Protein AF-A0A9X1SGH9-F1 (afdb_monomer)

Organism: NCBI:txid2894196

pLDDT: mean 90.79, std 7.99, range [52.75, 98.12]

Sequence (123 aa):
MLLTHPGAALIDCDDCQNYLYDLETGRRVTFRQGPDRLETPQPRLPGMPLQCGSCPKRSPAAAKALELSAKNWKTYRLWREVRATYGRCLSPAMARDSIVRRNLAAIDAVVQRHESSERGRYE

Mean predicted aligned error: 5.85 Å

Foldseek 3Di:
DVLVFVLLLLAQQVVLQFFDADSNNVDFDWFFDDPVRDTDGHTDDPPDDRCLVVRPCNHNVSSVVVDQDPVSVVLVVVLVVCVVVVNPVDDPVLVPDPVSVVSSVVVVVVVVVSVVVVVVVVD

Structure (mmCIF, N/CA/C/O backbone):
data_AF-A0A9X1SGH9-F1
#
_entry.id   AF-A0A9X1SGH9-F1
#
loop_
_atom_site.group_PDB
_atom_site.id
_atom_site.type_symbol
_atom_site.label_atom_id
_atom_site.label_alt_id
_atom_site.label_comp_id
_atom_site.label_asym_id
_atom_site.label_entity_id
_atom_site.label_seq_id
_atom_site.pdbx_PDB_ins_code
_atom_site.Cartn_x
_atom_site.Cartn_y
_atom_site.Cartn_z
_atom_site.occupancy
_atom_site.B_iso_or_equiv
_atom_site.auth_seq_id
_atom_site.auth_comp_id
_atom_site.auth_asym_id
_atom_site.auth_atom_id
_atom_site.pdbx_PDB_model_num
ATOM 1 N N . MET A 1 1 ? -2.934 -12.291 4.401 1.00 61.69 1 MET A N 1
ATOM 2 C CA . MET A 1 1 ? -2.068 -11.230 3.824 1.00 61.69 1 MET A CA 1
ATOM 3 C C . MET A 1 1 ? -2.963 -10.023 3.577 1.00 61.69 1 MET A C 1
ATOM 5 O O . MET A 1 1 ? -4.094 -10.253 3.185 1.00 61.69 1 MET A O 1
ATOM 9 N N . LEU A 1 2 ? -2.544 -8.773 3.818 1.00 76.75 2 LEU A N 1
ATOM 10 C CA . LEU A 1 2 ? -3.456 -7.609 3.718 1.00 76.75 2 LEU A CA 1
ATOM 11 C C . LEU A 1 2 ? -4.128 -7.479 2.332 1.00 76.75 2 LEU A C 1
ATOM 13 O O . LEU A 1 2 ? -5.264 -7.035 2.236 1.00 76.75 2 LEU A O 1
ATOM 17 N N . LEU A 1 3 ? -3.455 -7.969 1.284 1.00 72.69 3 LEU A N 1
ATOM 18 C CA . LEU A 1 3 ? -3.957 -8.048 -0.093 1.00 72.69 3 LEU A CA 1
ATOM 19 C C . LEU A 1 3 ? -5.295 -8.792 -0.246 1.00 72.69 3 LEU A C 1
ATOM 21 O O . LEU A 1 3 ? -6.030 -8.509 -1.179 1.00 72.69 3 LEU A O 1
ATOM 25 N N . THR A 1 4 ? -5.627 -9.725 0.650 1.00 80.19 4 THR A N 1
ATOM 26 C CA . THR A 1 4 ? -6.887 -10.492 0.599 1.00 80.19 4 THR A CA 1
ATOM 27 C C . THR A 1 4 ? -7.975 -9.924 1.512 1.00 80.19 4 THR A C 1
ATOM 29 O O . THR A 1 4 ? -9.008 -10.560 1.692 1.00 80.19 4 THR A O 1
ATOM 32 N N . HIS A 1 5 ? -7.735 -8.760 2.120 1.00 85.12 5 HIS A N 1
ATOM 33 C CA . HIS A 1 5 ? -8.656 -8.088 3.038 1.00 85.12 5 HIS A CA 1
ATOM 34 C C . HIS A 1 5 ? -8.706 -6.584 2.711 1.00 85.12 5 HIS A C 1
ATOM 36 O O . HIS A 1 5 ? -8.171 -5.769 3.472 1.00 85.12 5 HIS A O 1
ATOM 42 N N . PRO A 1 6 ? -9.297 -6.206 1.561 1.00 85.06 6 PRO A N 1
ATOM 43 C CA . PRO A 1 6 ? -9.271 -4.832 1.065 1.00 85.06 6 PRO A CA 1
ATOM 44 C C . PRO A 1 6 ? -9.930 -3.843 2.032 1.00 85.06 6 PRO A C 1
ATOM 46 O O . PRO A 1 6 ? -9.372 -2.771 2.249 1.00 85.06 6 PRO A O 1
ATOM 49 N N . GLY A 1 7 ? -11.034 -4.216 2.691 1.00 89.19 7 GLY A N 1
ATOM 50 C CA . GLY A 1 7 ? -11.662 -3.379 3.715 1.00 89.19 7 GLY A CA 1
ATOM 51 C C . GLY A 1 7 ? -10.698 -3.029 4.844 1.00 89.19 7 GLY A C 1
ATOM 52 O O . GLY A 1 7 ? -10.409 -1.860 5.084 1.00 89.19 7 GLY A O 1
ATOM 53 N N . ALA A 1 8 ? -10.089 -4.039 5.468 1.00 90.38 8 ALA A N 1
ATOM 54 C CA . ALA A 1 8 ? -9.086 -3.833 6.510 1.00 90.38 8 ALA A CA 1
ATOM 55 C C . ALA A 1 8 ? -7.880 -2.994 6.049 1.00 90.38 8 ALA A C 1
ATOM 57 O O . ALA A 1 8 ? -7.297 -2.271 6.860 1.00 90.38 8 ALA A O 1
ATOM 58 N N . ALA A 1 9 ? -7.492 -3.069 4.771 1.00 88.62 9 ALA A N 1
ATOM 59 C CA . ALA A 1 9 ? -6.398 -2.269 4.226 1.00 88.62 9 ALA A CA 1
ATOM 60 C C . ALA A 1 9 ? -6.697 -0.761 4.262 1.00 88.62 9 ALA A C 1
ATOM 62 O O . ALA A 1 9 ? -5.795 0.009 4.595 1.00 88.62 9 ALA A O 1
ATOM 63 N N . LEU A 1 10 ? -7.950 -0.365 4.013 1.00 89.81 10 LEU A N 1
ATOM 64 C CA . LEU A 1 10 ? -8.409 1.031 3.967 1.00 89.81 10 LEU A CA 1
ATOM 65 C C . LEU A 1 10 ? -8.529 1.700 5.345 1.00 89.81 10 LEU A C 1
ATOM 67 O O . LEU A 1 10 ? -8.573 2.923 5.426 1.00 89.81 10 LEU A O 1
ATOM 71 N N . ILE A 1 11 ? -8.588 0.914 6.421 1.00 91.69 11 ILE A N 1
ATOM 72 C CA . ILE A 1 11 ? -8.835 1.427 7.774 1.00 91.69 11 ILE A CA 1
ATOM 73 C C . ILE A 1 11 ? -7.560 2.024 8.373 1.00 91.69 11 ILE A C 1
ATOM 75 O O . ILE A 1 11 ? -6.565 1.314 8.531 1.00 91.69 11 ILE A O 1
ATOM 79 N N . ASP A 1 12 ? -7.609 3.281 8.799 1.00 91.44 12 ASP A N 1
ATOM 80 C CA . ASP A 1 12 ? -6.562 3.884 9.624 1.00 91.44 12 ASP A CA 1
ATOM 81 C C . ASP A 1 12 ? -6.630 3.349 11.069 1.00 91.44 12 ASP A C 1
ATOM 83 O O . ASP A 1 12 ? -7.705 3.266 11.667 1.00 91.44 12 ASP A O 1
ATOM 87 N N . CYS A 1 13 ? -5.493 2.930 11.634 1.00 91.56 13 CYS A N 1
ATOM 88 C CA . CYS A 1 13 ? -5.469 2.311 12.961 1.00 91.56 13 CYS A CA 1
ATOM 89 C C . CYS A 1 13 ? -5.692 3.298 14.112 1.00 91.56 13 CYS A C 1
ATOM 91 O O . CYS A 1 13 ? -6.189 2.868 15.155 1.00 91.56 13 CYS A O 1
ATOM 93 N N . ASP A 1 14 ? -5.336 4.569 13.948 1.00 91.69 14 ASP A N 1
ATOM 94 C CA . ASP A 1 14 ? -5.568 5.604 14.955 1.00 91.69 14 ASP A CA 1
ATOM 95 C C . ASP A 1 14 ? -7.043 6.024 14.922 1.00 91.69 14 ASP A C 1
ATOM 97 O O . ASP A 1 14 ? -7.687 6.154 15.963 1.00 91.69 14 ASP A O 1
ATOM 101 N N . ASP A 1 15 ? -7.645 6.092 13.735 1.00 93.19 15 ASP A N 1
ATOM 102 C CA . ASP A 1 15 ? -9.084 6.324 13.605 1.00 93.19 15 ASP A CA 1
ATOM 103 C C . ASP A 1 15 ? -9.928 5.136 14.102 1.00 93.19 15 ASP A C 1
ATOM 105 O O . ASP A 1 15 ? -10.940 5.310 14.785 1.00 93.19 15 ASP A O 1
ATOM 109 N N . CYS A 1 16 ? -9.478 3.907 13.837 1.00 92.19 16 CYS A N 1
ATOM 110 C CA . CYS A 1 16 ? -10.118 2.676 14.308 1.00 92.19 16 CYS A CA 1
ATOM 111 C C . CYS A 1 16 ? -10.167 2.566 15.841 1.00 92.19 16 CYS A C 1
ATOM 113 O O . CYS A 1 16 ? -10.992 1.814 16.363 1.00 92.19 16 CYS A O 1
ATOM 115 N N . GLN A 1 17 ? -9.296 3.269 16.573 1.00 91.50 17 GLN A N 1
ATOM 116 C CA . GLN A 1 17 ? -9.358 3.328 18.040 1.00 91.50 17 GLN A CA 1
ATOM 117 C C . GLN A 1 17 ? -10.541 4.162 18.537 1.00 91.50 17 GLN A C 1
ATOM 119 O O . GLN A 1 17 ? -11.029 3.929 19.639 1.00 91.50 17 GLN A O 1
ATOM 124 N N . ASN A 1 18 ? -11.031 5.082 17.708 1.00 94.62 18 ASN A N 1
ATOM 125 C CA . ASN A 1 18 ? -12.097 6.009 18.062 1.00 94.62 18 ASN A CA 1
ATOM 126 C C . ASN A 1 18 ? -13.461 5.563 17.519 1.00 94.62 18 ASN A C 1
ATOM 128 O O . ASN A 1 18 ? -14.476 5.795 18.172 1.00 94.62 18 ASN A O 1
ATOM 132 N N . TYR A 1 19 ? -13.496 4.881 16.369 1.00 95.56 19 TYR A N 1
ATOM 133 C CA . TYR A 1 19 ? -14.737 4.510 15.677 1.00 95.56 19 TYR A CA 1
ATOM 134 C C . TYR A 1 19 ? -14.839 3.016 15.359 1.00 95.56 19 TYR A C 1
ATOM 136 O O . TYR A 1 19 ? -13.842 2.294 15.240 1.00 95.56 19 TYR A O 1
ATOM 144 N N . LEU A 1 20 ? -16.077 2.545 15.209 1.00 94.38 20 LEU A N 1
ATOM 145 C CA . LEU A 1 20 ? -16.368 1.205 14.710 1.00 94.38 20 LEU A CA 1
ATOM 146 C C . LEU A 1 20 ? -16.261 1.149 13.186 1.00 94.38 20 LEU A C 1
ATOM 148 O O . LEU A 1 20 ? -16.678 2.066 12.481 1.00 94.38 20 LEU A O 1
ATOM 152 N N . TYR A 1 21 ? -15.720 0.040 12.691 1.00 94.88 21 TYR A N 1
ATOM 153 C CA . TYR A 1 21 ? -15.542 -0.212 11.267 1.00 94.88 21 TYR A CA 1
ATOM 154 C C . TYR A 1 21 ? -15.982 -1.622 10.916 1.00 94.88 21 TYR A C 1
ATOM 156 O O . TYR A 1 21 ? -15.726 -2.562 11.666 1.00 94.88 21 TYR A O 1
ATOM 164 N N . ASP A 1 22 ? -16.549 -1.753 9.729 1.00 93.12 22 ASP A N 1
ATOM 165 C CA . ASP A 1 22 ? -16.718 -3.026 9.054 1.00 93.12 22 ASP A CA 1
ATOM 166 C C . ASP A 1 22 ? -15.385 -3.422 8.390 1.00 93.12 22 ASP A C 1
ATOM 168 O O . ASP A 1 22 ? -14.834 -2.685 7.570 1.00 93.12 22 ASP A O 1
ATOM 172 N N . LEU A 1 23 ? -14.834 -4.576 8.777 1.00 91.06 23 LEU A N 1
ATOM 173 C CA . LEU A 1 23 ? -13.549 -5.073 8.272 1.00 91.06 23 LEU A CA 1
ATOM 174 C C . LEU A 1 23 ? -13.617 -5.602 6.834 1.00 91.06 23 LEU A C 1
ATOM 176 O O . LEU A 1 23 ? -12.575 -5.684 6.176 1.00 91.06 23 LEU A O 1
ATOM 180 N N . GLU A 1 24 ? -14.803 -5.967 6.356 1.00 89.81 24 GLU A N 1
ATOM 181 C CA . GLU A 1 24 ? -15.015 -6.439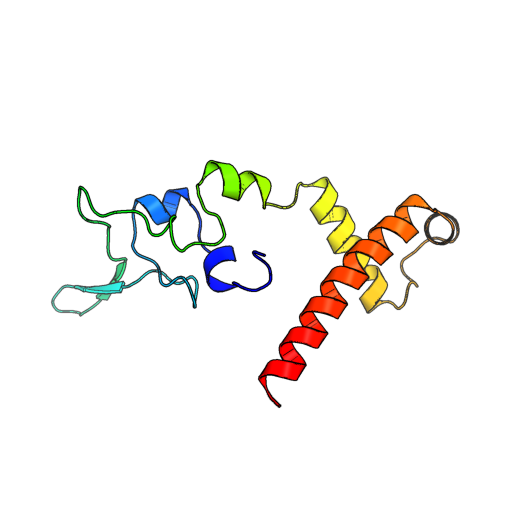 4.992 1.00 89.81 24 GLU A CA 1
ATOM 182 C C . GLU A 1 24 ? -14.998 -5.261 4.019 1.00 89.81 24 GLU A C 1
ATOM 184 O O . GLU A 1 24 ? -14.237 -5.261 3.047 1.00 89.81 24 GLU A O 1
ATOM 189 N N . THR A 1 25 ? -15.765 -4.213 4.329 1.00 91.12 25 THR A N 1
ATOM 190 C CA . THR A 1 25 ? -15.910 -3.037 3.456 1.00 91.12 25 THR A CA 1
ATOM 191 C C . THR A 1 25 ? -14.903 -1.924 3.742 1.00 91.12 25 THR A C 1
ATOM 193 O O . THR A 1 25 ? -14.658 -1.077 2.881 1.00 91.12 25 THR A O 1
ATOM 196 N N . GLY A 1 26 ? -14.309 -1.898 4.937 1.00 91.69 26 GLY A N 1
ATOM 197 C CA . GLY A 1 26 ? -13.409 -0.833 5.385 1.00 91.69 26 GLY A CA 1
ATOM 198 C C . GLY A 1 26 ? -14.122 0.473 5.730 1.00 91.69 26 GLY A C 1
ATOM 199 O O . GLY A 1 26 ? -13.468 1.499 5.910 1.00 91.69 26 GLY A O 1
ATOM 200 N N . ARG A 1 27 ? -15.458 0.467 5.800 1.00 94.75 27 ARG A N 1
ATOM 201 C CA . ARG A 1 27 ? -16.267 1.658 6.073 1.00 94.75 27 ARG A CA 1
ATOM 202 C C . ARG A 1 27 ? -16.548 1.799 7.563 1.00 94.75 27 ARG A C 1
ATOM 204 O O . ARG A 1 27 ? -16.683 0.805 8.278 1.00 94.75 27 ARG A O 1
ATOM 211 N N . ARG A 1 28 ? -16.664 3.048 8.025 1.00 95.44 28 ARG A N 1
ATOM 212 C CA . ARG A 1 28 ? -17.153 3.338 9.376 1.00 95.44 28 ARG A CA 1
ATOM 213 C C . ARG A 1 28 ? -18.586 2.836 9.503 1.00 95.44 28 ARG A C 1
ATOM 215 O O . ARG A 1 28 ? -19.405 3.084 8.619 1.00 95.44 28 ARG A O 1
ATOM 222 N N . VAL A 1 29 ? -18.885 2.178 10.614 1.00 94.81 29 VAL A N 1
ATOM 223 C CA . VAL A 1 29 ? -20.269 1.898 10.996 1.00 94.81 29 VAL A CA 1
ATOM 224 C C . VAL A 1 29 ? -20.903 3.229 11.377 1.00 94.81 29 VAL A C 1
ATOM 226 O O . VAL A 1 29 ? -20.331 3.990 12.161 1.00 94.81 29 VAL A O 1
ATOM 229 N N . THR A 1 30 ? -22.057 3.536 10.797 1.00 96.25 30 THR A N 1
ATOM 230 C CA . THR A 1 30 ? -22.805 4.762 11.074 1.00 96.25 30 THR A CA 1
ATOM 231 C C . THR A 1 30 ? -24.136 4.434 11.735 1.00 96.25 30 THR A C 1
ATOM 233 O O . THR A 1 30 ? -24.688 3.345 11.581 1.00 96.25 30 THR A O 1
ATOM 236 N N . PHE A 1 31 ? -24.661 5.394 12.487 1.00 94.81 31 PHE A N 1
ATOM 237 C CA . PHE A 1 31 ? -26.013 5.355 13.027 1.00 94.81 31 PHE A CA 1
ATOM 238 C C . PHE A 1 31 ? -26.721 6.671 12.709 1.00 94.81 31 PHE A C 1
ATOM 240 O O . PHE A 1 31 ? -26.081 7.697 12.477 1.00 94.81 31 PHE A O 1
ATOM 247 N N . ARG A 1 32 ? -28.054 6.641 12.665 1.00 95.38 32 ARG A N 1
ATOM 248 C CA . ARG A 1 32 ? -28.865 7.828 12.377 1.00 95.38 32 ARG A CA 1
ATOM 249 C C . ARG A 1 32 ? -29.185 8.564 13.668 1.00 95.38 32 ARG A C 1
ATOM 251 O O . ARG A 1 32 ? -29.760 7.968 14.578 1.00 95.38 32 ARG A O 1
ATOM 258 N N . GLN A 1 33 ? -28.841 9.846 13.735 1.00 93.06 33 GLN A N 1
ATOM 259 C CA . GLN A 1 33 ? -29.059 10.683 14.915 1.00 93.06 33 GLN A CA 1
ATOM 260 C C . GLN A 1 33 ? -29.902 11.921 14.583 1.00 93.06 33 GLN A C 1
ATOM 262 O O . GLN A 1 33 ? -29.801 12.493 13.498 1.00 93.06 33 GLN A O 1
ATOM 267 N N . GLY A 1 34 ? -30.716 12.349 15.553 1.00 91.75 34 GLY A N 1
ATOM 268 C CA . GLY A 1 34 ? -31.509 13.576 15.472 1.00 91.75 34 GLY A CA 1
ATOM 269 C C . GLY A 1 34 ? -32.798 13.452 14.644 1.00 91.75 34 GLY A C 1
ATOM 270 O O . GLY A 1 34 ? -33.083 12.387 14.088 1.00 91.75 34 GLY A O 1
ATOM 271 N N . PRO A 1 35 ? -33.591 14.539 14.574 1.00 91.88 35 PRO A N 1
ATOM 272 C CA . PRO A 1 35 ? -34.856 14.568 13.834 1.00 91.88 35 PRO A CA 1
ATOM 273 C C . PRO A 1 35 ? -34.655 14.351 12.327 1.00 91.88 35 PRO A C 1
ATOM 275 O O . PRO A 1 35 ? -35.446 13.646 11.704 1.00 91.88 35 PRO A O 1
ATOM 278 N N . ASP A 1 36 ? -33.546 14.851 11.775 1.00 94.88 36 ASP A N 1
ATOM 279 C CA . ASP A 1 36 ? -33.208 14.747 10.348 1.00 94.88 36 ASP A CA 1
ATOM 280 C C . ASP A 1 36 ? -32.525 13.423 9.969 1.00 94.88 36 ASP A C 1
ATOM 282 O O . ASP A 1 36 ? -32.203 13.196 8.804 1.00 94.88 36 ASP A O 1
ATOM 286 N N . ARG A 1 37 ? -32.308 12.523 10.942 1.00 91.31 37 ARG A N 1
ATOM 287 C CA . ARG A 1 37 ? -31.709 11.192 10.740 1.00 91.31 37 ARG A CA 1
ATOM 288 C C . ARG A 1 37 ? -30.361 11.220 10.005 1.00 91.31 37 ARG A C 1
ATOM 290 O O . ARG A 1 37 ? -30.098 10.359 9.162 1.00 91.31 37 ARG A O 1
ATOM 297 N N . LEU A 1 38 ? -29.499 12.173 10.352 1.00 94.62 38 LEU A N 1
ATOM 298 C CA . LEU A 1 38 ? -28.161 12.289 9.771 1.00 94.62 38 LEU A CA 1
ATOM 299 C C . LEU A 1 38 ? -27.307 11.070 10.138 1.00 94.62 38 LEU A C 1
ATOM 301 O O . LEU A 1 38 ? -27.348 10.602 11.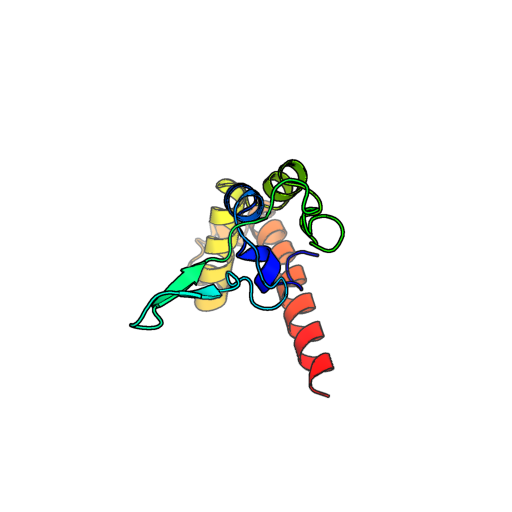278 1.00 94.62 38 LEU A O 1
ATOM 305 N N . GLU A 1 39 ? -26.551 10.550 9.170 1.00 95.25 39 GLU A N 1
ATOM 306 C CA . GLU A 1 39 ? -25.630 9.434 9.391 1.00 95.25 39 GLU A CA 1
ATOM 307 C C . GLU A 1 39 ? -24.351 9.927 10.067 1.00 95.25 39 GLU A C 1
ATOM 309 O O . GLU A 1 39 ? -23.533 10.625 9.469 1.00 95.25 39 GLU A O 1
ATOM 314 N N . THR A 1 40 ? -24.174 9.524 11.321 1.00 94.44 40 THR A N 1
ATOM 315 C CA . THR A 1 40 ? -23.015 9.874 12.142 1.00 94.44 40 THR A CA 1
ATOM 316 C C . THR A 1 40 ? -22.162 8.628 12.378 1.00 94.44 40 THR A C 1
ATOM 318 O O . THR A 1 40 ? -22.715 7.557 12.649 1.00 94.44 40 THR A O 1
ATOM 321 N N . PRO A 1 41 ? -20.821 8.715 12.300 1.00 95.75 41 PRO A N 1
ATOM 322 C CA . PRO A 1 41 ? -19.938 7.617 12.678 1.00 95.75 41 PRO A CA 1
ATOM 323 C C . PRO A 1 41 ? -20.179 7.137 14.108 1.00 95.75 41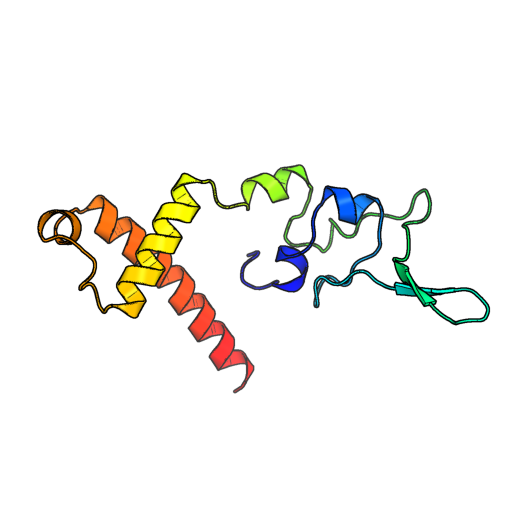 PRO A C 1
ATOM 325 O O . PRO A 1 41 ? -20.248 7.948 15.028 1.00 95.75 41 PRO A O 1
ATOM 328 N N . GLN A 1 42 ? -20.254 5.823 14.308 1.00 95.56 42 GLN A N 1
ATOM 329 C CA . GLN A 1 42 ? -20.426 5.228 15.627 1.00 95.56 42 GLN A CA 1
ATOM 330 C C . GLN A 1 42 ? -19.100 5.243 16.402 1.00 95.56 42 GLN A C 1
ATOM 332 O O . GLN A 1 42 ? -18.171 4.515 16.024 1.00 95.56 42 GLN A O 1
ATOM 337 N N . PRO A 1 43 ? -18.982 6.043 17.481 1.00 95.50 43 PRO A N 1
ATOM 338 C CA . PRO A 1 43 ? -17.794 6.020 18.317 1.00 95.50 43 PRO A CA 1
ATOM 339 C C . PRO A 1 43 ? -17.726 4.705 19.095 1.00 95.50 43 PRO A C 1
ATOM 341 O O . PRO A 1 43 ? -18.745 4.076 19.403 1.00 95.50 43 PRO A O 1
ATOM 344 N N . ARG A 1 44 ? -16.513 4.291 19.449 1.00 93.25 44 ARG A N 1
ATOM 345 C CA . ARG A 1 44 ? -16.312 3.176 20.372 1.00 93.25 44 ARG A CA 1
ATOM 346 C C . ARG A 1 44 ? -16.701 3.592 21.785 1.00 93.25 44 ARG A C 1
ATOM 348 O O . ARG A 1 44 ? -16.374 4.684 22.240 1.00 93.25 44 ARG A O 1
ATOM 355 N N . LEU A 1 45 ? -17.376 2.689 22.491 1.00 92.25 45 LEU A N 1
ATOM 356 C CA . LEU A 1 45 ? -17.665 2.872 23.910 1.00 92.25 45 LEU A CA 1
ATOM 357 C C . LEU A 1 45 ? -16.393 2.644 24.747 1.00 92.25 45 LEU A C 1
ATOM 359 O O . LEU A 1 45 ? -15.560 1.813 24.365 1.00 92.25 45 LEU A O 1
ATOM 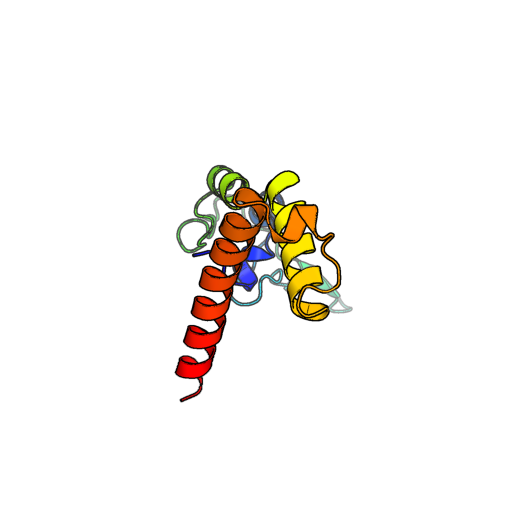363 N N . PRO A 1 46 ? -16.247 3.317 25.903 1.00 91.38 46 PRO A N 1
ATOM 364 C CA . PRO A 1 46 ? -15.153 3.047 26.829 1.00 91.38 46 PRO A CA 1
ATOM 365 C C . PRO A 1 46 ? -15.079 1.556 27.192 1.00 91.38 46 PRO A C 1
ATOM 367 O O . PRO A 1 46 ? -16.084 0.949 27.554 1.00 91.38 46 PRO A O 1
ATOM 370 N N . GLY A 1 47 ? -13.892 0.955 27.071 1.00 88.31 47 GLY A N 1
ATOM 371 C CA . GLY A 1 47 ? -13.662 -0.466 27.366 1.00 88.31 47 GLY A CA 1
ATOM 372 C C . GLY A 1 47 ? -14.056 -1.448 26.253 1.00 88.31 47 GLY A C 1
ATOM 373 O O . GLY A 1 47 ? -13.818 -2.646 26.396 1.00 88.31 47 GLY A O 1
ATOM 374 N N . MET A 1 48 ? -14.612 -0.979 25.130 1.00 90.31 48 MET A N 1
ATOM 375 C CA . MET A 1 48 ? -14.918 -1.847 23.991 1.00 90.31 48 MET A CA 1
ATOM 376 C C . MET A 1 48 ? -13.622 -2.383 23.351 1.00 90.31 48 MET A C 1
ATOM 378 O O . MET A 1 48 ? -12.748 -1.587 22.992 1.00 90.31 48 MET A O 1
ATOM 382 N N . PRO A 1 49 ? -13.482 -3.707 23.146 1.00 87.88 49 PRO A N 1
ATOM 383 C CA . PRO A 1 49 ? -12.268 -4.273 22.575 1.00 87.88 49 PRO A CA 1
ATOM 384 C C . PRO A 1 49 ? -12.067 -3.829 21.122 1.00 87.88 49 PRO A C 1
ATOM 386 O O . PRO A 1 49 ? -13.012 -3.722 20.332 1.00 87.88 49 PRO A O 1
ATOM 389 N N . LEU A 1 50 ? -10.807 -3.608 20.745 1.00 87.94 50 LEU A N 1
ATOM 390 C CA . LEU A 1 50 ? -10.442 -3.375 19.353 1.00 87.94 50 LEU A CA 1
ATOM 391 C C . LEU A 1 50 ? -10.609 -4.664 18.547 1.00 87.94 50 LEU A C 1
ATOM 393 O O . LEU A 1 50 ? -10.212 -5.747 18.970 1.00 87.94 50 LEU A O 1
ATOM 397 N N . GLN A 1 51 ? -11.069 -4.523 17.310 1.00 87.69 51 GLN A N 1
ATOM 398 C CA . GLN A 1 51 ? -11.144 -5.617 16.332 1.00 87.69 51 GLN A CA 1
ATOM 399 C C . GLN A 1 51 ? -9.773 -6.075 15.801 1.00 87.69 51 GLN A C 1
ATOM 401 O O . GLN A 1 51 ? -9.685 -6.820 14.830 1.00 87.69 51 GLN A O 1
ATOM 406 N N . CYS A 1 52 ? -8.686 -5.643 16.440 1.00 84.12 52 CYS A N 1
ATOM 407 C CA . CYS A 1 52 ? -7.312 -6.034 16.149 1.00 84.12 52 CYS A CA 1
ATOM 408 C C . CYS A 1 52 ? -7.101 -7.558 16.163 1.00 84.12 52 CYS A C 1
ATOM 410 O O . CYS A 1 52 ? -6.332 -8.052 15.345 1.00 84.12 52 CYS A O 1
ATOM 412 N N . GLY A 1 53 ? -7.815 -8.301 17.020 1.00 83.81 53 GLY A N 1
ATOM 413 C CA . GLY A 1 53 ? -7.739 -9.769 17.065 1.00 83.81 53 GLY A CA 1
ATOM 414 C C . GLY A 1 53 ? -8.224 -10.462 15.785 1.00 83.81 53 GLY A C 1
ATOM 415 O O . GLY A 1 53 ? -7.751 -11.546 15.458 1.00 83.81 53 GLY A O 1
ATOM 416 N N . SER A 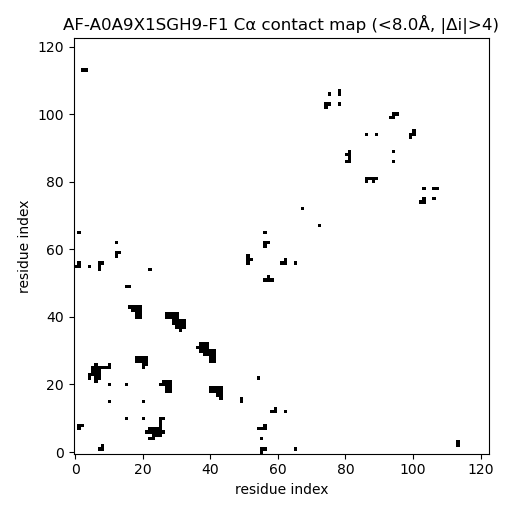1 54 ? -9.120 -9.819 15.035 1.00 86.56 54 SER A N 1
ATOM 417 C CA . SER A 1 54 ? -9.671 -10.332 13.771 1.00 86.56 54 SER A CA 1
ATOM 418 C C . SER A 1 54 ? -9.110 -9.593 12.553 1.00 86.56 54 SER A C 1
ATOM 420 O O . SER A 1 54 ? -9.158 -10.090 11.431 1.00 86.56 54 SER A O 1
ATOM 422 N N . CYS A 1 55 ? -8.553 -8.400 12.763 1.00 90.81 55 CYS A N 1
ATOM 423 C CA . CYS A 1 55 ? -7.976 -7.587 11.711 1.00 90.81 55 CYS A CA 1
ATOM 424 C C . CYS A 1 55 ? -6.624 -8.165 11.255 1.00 90.81 55 CYS A C 1
ATOM 426 O O . CYS A 1 55 ? -5.730 -8.381 12.077 1.00 90.81 55 CYS A O 1
ATOM 428 N N . PRO A 1 56 ? -6.388 -8.317 9.940 1.00 89.56 56 PRO A N 1
ATOM 429 C CA . PRO A 1 56 ? -5.105 -8.780 9.404 1.00 89.56 56 PRO A CA 1
ATOM 430 C C . PRO A 1 56 ? -3.927 -7.855 9.742 1.00 89.56 56 PRO A C 1
ATOM 432 O O . PRO A 1 56 ? -2.782 -8.303 9.682 1.00 89.56 56 PRO A O 1
ATOM 435 N N . LYS A 1 57 ? -4.187 -6.590 10.115 1.00 90.19 57 LYS A N 1
ATOM 436 C CA . LYS A 1 57 ? -3.163 -5.658 10.612 1.00 90.19 57 LYS A CA 1
ATOM 437 C C . LYS A 1 57 ? -2.657 -6.026 12.010 1.00 90.19 57 LYS A C 1
ATOM 439 O O . LYS A 1 57 ? -1.537 -5.657 12.334 1.00 90.19 57 LYS A O 1
ATOM 444 N N . ARG A 1 58 ? -3.434 -6.777 12.806 1.00 90.50 58 ARG A N 1
ATOM 445 C CA . ARG A 1 58 ? -3.160 -7.269 14.177 1.00 90.50 58 ARG A CA 1
ATOM 446 C C . ARG A 1 58 ? -2.931 -6.214 15.258 1.00 90.50 58 ARG A C 1
ATOM 448 O O . ARG A 1 58 ? -3.400 -6.387 16.373 1.00 90.50 58 ARG A O 1
ATOM 455 N N . SER A 1 59 ? -2.215 -5.138 14.969 1.00 89.19 59 SER A N 1
ATOM 456 C CA . SER A 1 59 ? -1.991 -4.016 15.879 1.00 89.19 59 SER A CA 1
ATOM 457 C C . SER A 1 59 ? -1.604 -2.761 15.089 1.00 89.19 59 SER A C 1
ATOM 459 O O . SER A 1 59 ? -1.136 -2.884 13.955 1.00 89.19 59 SER A O 1
ATOM 461 N N . PRO A 1 60 ? -1.733 -1.554 15.669 1.00 87.06 60 PRO A N 1
ATOM 462 C CA . PRO A 1 60 ? -1.249 -0.327 15.030 1.00 87.06 60 PRO A CA 1
ATOM 463 C C . PRO A 1 60 ? 0.251 -0.376 14.691 1.00 87.06 60 PRO A C 1
ATOM 465 O O . PRO A 1 60 ? 0.672 0.076 13.629 1.00 87.06 60 PRO A O 1
ATOM 468 N N . ALA A 1 61 ? 1.070 -0.989 15.554 1.00 86.94 61 ALA A N 1
ATOM 469 C CA . ALA A 1 61 ? 2.503 -1.152 15.302 1.00 86.94 61 ALA A CA 1
ATOM 470 C C . ALA A 1 61 ? 2.783 -2.082 14.107 1.00 86.94 61 ALA A C 1
ATOM 472 O O . ALA A 1 61 ? 3.624 -1.773 13.264 1.00 86.94 61 ALA A O 1
ATOM 473 N N . ALA A 1 62 ? 2.052 -3.195 14.001 1.00 88.38 62 ALA A N 1
ATOM 474 C CA . ALA A 1 62 ? 2.173 -4.112 12.871 1.00 88.38 62 ALA A CA 1
ATOM 475 C C . ALA A 1 62 ? 1.587 -3.521 11.577 1.00 88.38 62 ALA A C 1
ATOM 477 O O . ALA A 1 62 ? 2.122 -3.786 10.504 1.00 88.38 62 ALA A O 1
ATOM 478 N N . ALA A 1 63 ? 0.559 -2.669 11.661 1.00 88.50 63 ALA A N 1
ATOM 479 C CA . ALA A 1 63 ? 0.005 -1.957 10.511 1.00 88.50 63 ALA A CA 1
ATOM 480 C C . ALA A 1 63 ? 1.068 -1.119 9.786 1.00 88.50 63 ALA A C 1
ATOM 482 O O . ALA A 1 63 ? 1.199 -1.237 8.571 1.00 88.50 63 ALA A O 1
ATOM 483 N N . LYS A 1 64 ? 1.894 -0.372 10.532 1.00 86.06 64 LYS A N 1
ATOM 484 C CA . LYS A 1 64 ? 2.997 0.425 9.964 1.00 86.06 64 LYS A CA 1
ATOM 485 C C . LYS A 1 64 ? 4.013 -0.429 9.204 1.00 86.06 64 LYS A C 1
ATOM 487 O O . LYS A 1 64 ? 4.541 -0.000 8.186 1.00 86.06 64 LYS A O 1
ATOM 492 N N . ALA A 1 65 ? 4.270 -1.655 9.662 1.00 86.62 65 ALA A N 1
ATOM 493 C CA . ALA A 1 65 ? 5.163 -2.585 8.968 1.00 86.62 65 ALA A CA 1
ATOM 494 C C . ALA A 1 65 ? 4.558 -3.154 7.668 1.00 86.62 65 ALA A C 1
ATOM 496 O O . ALA A 1 65 ? 5.293 -3.660 6.821 1.00 86.62 65 ALA A O 1
ATOM 497 N N . LEU A 1 66 ? 3.231 -3.088 7.510 1.00 87.00 66 LEU A N 1
ATOM 498 C CA . LEU A 1 66 ? 2.517 -3.517 6.304 1.00 87.00 66 LEU A CA 1
ATOM 499 C C . LEU A 1 66 ? 2.395 -2.400 5.258 1.00 87.00 66 LEU A C 1
ATOM 501 O O . LEU A 1 66 ? 2.042 -2.681 4.112 1.00 87.00 66 LEU A O 1
ATOM 505 N N . GLU A 1 67 ? 2.678 -1.151 5.628 1.00 85.44 67 GLU A N 1
ATOM 506 C CA . GLU A 1 67 ? 2.665 -0.028 4.700 1.00 85.44 67 GLU A CA 1
ATOM 507 C C . GLU A 1 67 ? 3.864 -0.073 3.752 1.00 85.44 67 GLU A C 1
ATOM 509 O O . GLU A 1 67 ? 4.998 -0.405 4.112 1.00 85.44 67 GLU A O 1
ATOM 514 N N . LEU A 1 68 ? 3.621 0.295 2.495 1.00 86.62 68 LEU A N 1
ATOM 515 C CA . LEU A 1 68 ? 4.705 0.448 1.540 1.00 86.62 68 LEU A CA 1
ATOM 516 C C . LEU A 1 68 ? 5.530 1.681 1.912 1.00 86.62 68 LEU A C 1
ATOM 518 O O . LEU A 1 68 ? 5.026 2.802 1.941 1.00 86.62 68 LEU A O 1
ATOM 522 N N . SER A 1 69 ? 6.834 1.485 2.111 1.00 90.44 69 SER A N 1
ATOM 523 C CA . SER A 1 69 ? 7.773 2.603 2.199 1.00 90.44 69 SER A CA 1
ATOM 524 C C . SER A 1 69 ? 7.735 3.453 0.921 1.00 90.44 69 SER A C 1
ATOM 526 O O . SER A 1 69 ? 7.385 2.968 -0.159 1.00 90.44 69 SER A O 1
ATOM 528 N N . ALA A 1 70 ? 8.187 4.707 0.993 1.00 91.19 70 ALA A N 1
ATOM 529 C CA . ALA A 1 70 ? 8.264 5.583 -0.180 1.00 91.19 70 ALA A CA 1
ATOM 530 C C . ALA A 1 70 ? 9.081 4.973 -1.340 1.00 91.19 70 ALA A C 1
ATOM 532 O O . ALA A 1 70 ? 8.761 5.179 -2.512 1.00 91.19 70 ALA A O 1
ATOM 533 N N . LYS A 1 71 ? 10.124 4.188 -1.028 1.00 92.38 71 LYS A N 1
ATOM 534 C CA . LYS A 1 71 ? 10.910 3.455 -2.034 1.00 92.38 71 LYS A CA 1
ATOM 535 C C . LYS A 1 71 ? 10.076 2.351 -2.687 1.00 92.38 71 LYS A C 1
ATOM 537 O O . LYS A 1 71 ? 10.054 2.258 -3.910 1.00 92.38 71 LYS A O 1
ATOM 542 N N . ASN A 1 72 ? 9.341 1.576 -1.891 1.00 92.19 72 ASN A N 1
ATOM 543 C CA . ASN A 1 72 ? 8.482 0.506 -2.400 1.00 92.19 72 ASN A CA 1
ATOM 544 C C . ASN A 1 72 ? 7.337 1.062 -3.258 1.00 92.19 72 ASN A C 1
ATOM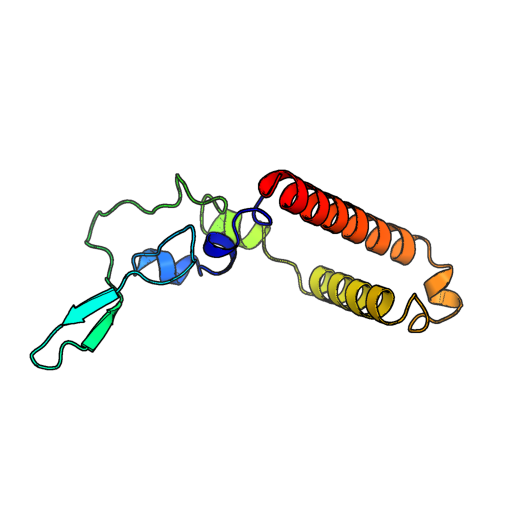 546 O O . ASN A 1 72 ? 7.033 0.496 -4.304 1.00 92.19 72 ASN A O 1
ATOM 550 N N . TRP A 1 73 ? 6.765 2.208 -2.874 1.00 93.50 73 TRP A N 1
ATOM 551 C CA . TRP A 1 73 ? 5.762 2.917 -3.671 1.00 93.50 73 TRP A CA 1
ATOM 552 C C . TRP A 1 73 ? 6.279 3.322 -5.051 1.00 93.50 73 TRP A C 1
ATOM 554 O O . TRP A 1 73 ? 5.589 3.115 -6.048 1.00 93.50 73 TRP A O 1
ATOM 564 N N . LYS A 1 74 ? 7.502 3.861 -5.133 1.00 94.06 74 LYS A N 1
ATOM 565 C CA . LYS A 1 74 ? 8.131 4.204 -6.419 1.00 94.06 74 LYS A CA 1
ATOM 566 C C . LYS A 1 74 ? 8.331 2.967 -7.292 1.00 94.06 74 LYS A C 1
ATOM 568 O O . LYS A 1 74 ? 7.994 3.005 -8.471 1.00 94.06 74 LYS A O 1
ATOM 573 N N . THR A 1 75 ? 8.812 1.867 -6.715 1.00 95.50 75 THR A N 1
ATOM 574 C CA . THR A 1 75 ? 8.981 0.597 -7.437 1.00 95.50 75 THR A CA 1
ATOM 575 C C . THR A 1 75 ? 7.645 0.047 -7.939 1.00 95.50 75 THR A C 1
ATOM 577 O O . THR A 1 75 ? 7.547 -0.360 -9.093 1.00 95.50 75 THR A O 1
ATOM 580 N N . TYR A 1 76 ? 6.596 0.082 -7.112 1.00 95.38 76 TYR A N 1
ATOM 581 C CA . TYR A 1 76 ? 5.254 -0.341 -7.514 1.00 95.38 76 TYR A CA 1
ATOM 582 C C . TYR A 1 76 ? 4.684 0.532 -8.636 1.00 95.38 76 TYR A C 1
ATOM 584 O O . TYR A 1 76 ? 4.137 0.016 -9.609 1.00 95.38 76 TYR A O 1
ATOM 592 N N . ARG A 1 77 ? 4.862 1.854 -8.552 1.00 96.19 77 ARG A N 1
ATOM 593 C CA . ARG A 1 77 ? 4.465 2.775 -9.621 1.00 96.19 77 ARG A CA 1
ATOM 594 C C . ARG A 1 77 ? 5.197 2.471 -10.929 1.00 96.19 77 ARG A C 1
ATOM 596 O O . ARG A 1 77 ? 4.538 2.369 -11.959 1.00 96.19 77 ARG A O 1
ATOM 603 N N . LEU A 1 78 ? 6.514 2.260 -10.876 1.00 97.12 78 LEU A N 1
ATOM 604 C CA . LEU A 1 78 ? 7.294 1.866 -12.049 1.00 97.12 78 LEU A CA 1
ATOM 605 C C . LEU A 1 78 ? 6.769 0.553 -12.645 1.00 97.12 78 LEU A C 1
ATOM 607 O O . LEU A 1 78 ? 6.582 0.473 -13.853 1.00 97.12 78 LEU A O 1
ATOM 611 N N . TRP A 1 79 ? 6.463 -0.451 -11.817 1.00 97.88 79 TRP A N 1
ATOM 612 C CA . TRP A 1 79 ? 5.854 -1.700 -12.290 1.00 97.88 79 TRP A CA 1
ATOM 613 C C . TRP A 1 79 ? 4.525 -1.463 -13.018 1.00 97.88 79 TRP A C 1
ATOM 615 O O . TRP A 1 79 ? 4.320 -2.020 -14.096 1.00 97.88 79 TRP A O 1
ATOM 625 N N . ARG A 1 80 ? 3.648 -0.592 -12.497 1.00 97.56 80 ARG A N 1
ATOM 626 C CA . ARG A 1 80 ? 2.381 -0.249 -13.169 1.00 97.56 80 ARG A CA 1
ATOM 627 C C . ARG A 1 80 ? 2.611 0.395 -14.535 1.00 97.56 80 ARG A C 1
ATOM 629 O O . ARG A 1 80 ? 1.944 0.026 -15.497 1.00 97.56 80 ARG A O 1
ATOM 636 N N . GLU A 1 81 ? 3.548 1.335 -14.621 1.00 97.75 81 GLU A N 1
ATOM 637 C CA . GLU A 1 81 ? 3.905 2.013 -15.874 1.00 97.75 81 GLU A CA 1
ATOM 638 C C . GLU A 1 81 ? 4.505 1.026 -16.890 1.00 97.75 81 GLU A C 1
ATOM 640 O O . GLU A 1 81 ? 4.125 1.027 -18.062 1.00 97.75 81 GLU A O 1
ATOM 645 N N . VAL A 1 82 ? 5.380 0.122 -16.438 1.00 98.12 82 VAL A N 1
ATOM 646 C CA . VAL A 1 82 ? 5.949 -0.956 -17.263 1.00 98.12 82 VAL A CA 1
ATOM 647 C C . VAL A 1 82 ? 4.855 -1.883 -17.787 1.00 98.12 82 VAL A C 1
ATOM 649 O O . VAL A 1 82 ? 4.834 -2.161 -18.985 1.00 98.12 82 VAL A O 1
ATOM 652 N N . ARG A 1 83 ? 3.925 -2.326 -16.930 1.00 97.25 83 ARG A N 1
ATOM 653 C CA . ARG A 1 83 ? 2.812 -3.205 -17.322 1.00 97.25 83 ARG A CA 1
ATOM 654 C C . ARG A 1 83 ? 1.893 -2.526 -18.340 1.00 97.25 83 ARG A C 1
ATOM 656 O O . ARG A 1 83 ? 1.541 -3.147 -19.335 1.00 97.25 83 ARG A O 1
ATOM 663 N N . ALA A 1 84 ? 1.553 -1.254 -18.131 1.00 97.31 84 ALA A N 1
ATOM 664 C CA . ALA A 1 84 ? 0.680 -0.496 -19.031 1.00 97.31 84 ALA A CA 1
ATOM 665 C C . ALA A 1 84 ? 1.317 -0.206 -20.403 1.00 97.31 84 ALA A C 1
ATOM 667 O O . ALA A 1 84 ? 0.618 -0.136 -21.409 1.00 97.31 84 ALA A O 1
ATOM 668 N N . THR A 1 85 ? 2.640 -0.035 -20.452 1.00 97.81 85 THR A N 1
ATOM 669 C CA . THR A 1 85 ? 3.376 0.307 -21.684 1.00 97.81 85 THR A CA 1
ATOM 670 C C . THR A 1 85 ? 4.066 -0.887 -22.338 1.00 97.81 85 THR A C 1
ATOM 672 O O . THR A 1 85 ? 4.813 -0.705 -23.301 1.00 97.81 85 THR A O 1
ATOM 675 N N . TYR A 1 86 ? 3.858 -2.101 -21.817 1.00 96.38 86 TYR A N 1
ATOM 676 C CA . TYR A 1 86 ? 4.571 -3.312 -22.235 1.00 96.38 86 TYR A CA 1
ATOM 677 C C . TYR A 1 86 ? 6.100 -3.116 -22.250 1.00 96.38 86 TYR A C 1
ATOM 679 O O . TYR A 1 86 ? 6.794 -3.524 -23.179 1.00 96.38 86 TYR A O 1
ATOM 687 N N . GLY A 1 87 ? 6.628 -2.427 -21.233 1.00 96.44 87 GLY A N 1
ATOM 688 C CA . GLY A 1 87 ? 8.060 -2.171 -21.054 1.00 96.44 87 GLY A CA 1
ATOM 689 C C . GLY A 1 87 ? 8.647 -1.017 -21.867 1.00 96.44 87 GLY A C 1
ATOM 690 O O . GLY A 1 87 ? 9.821 -0.702 -21.680 1.00 96.44 87 GLY A O 1
ATOM 691 N N . ARG A 1 88 ? 7.864 -0.335 -22.713 1.00 97.31 88 ARG A N 1
ATOM 692 C CA . ARG A 1 88 ? 8.357 0.781 -23.546 1.00 97.31 88 ARG A CA 1
ATOM 693 C C . ARG A 1 88 ? 8.771 2.020 -22.749 1.00 97.31 88 ARG A C 1
ATOM 695 O O . ARG A 1 88 ? 9.509 2.844 -23.275 1.00 97.31 88 ARG A O 1
ATOM 702 N N . CYS A 1 89 ? 8.322 2.163 -21.500 1.00 97.69 89 CYS A N 1
ATOM 703 C CA . CYS A 1 89 ? 8.747 3.264 -20.631 1.00 97.69 89 CYS A CA 1
ATOM 704 C C . CYS A 1 89 ? 10.176 3.109 -20.074 1.00 97.69 89 CYS A C 1
ATOM 706 O O . CYS A 1 89 ? 10.699 4.051 -19.480 1.00 97.69 89 CYS A O 1
ATOM 708 N N . LEU A 1 90 ? 10.814 1.943 -20.234 1.00 97.75 90 LEU A N 1
ATOM 709 C CA . LEU A 1 90 ? 12.159 1.696 -19.720 1.00 97.75 90 LEU A CA 1
ATOM 710 C C . LEU A 1 90 ? 13.228 2.145 -20.714 1.00 97.75 90 LEU A C 1
ATOM 712 O O . LEU A 1 90 ? 13.163 1.850 -21.906 1.00 97.75 90 LEU A O 1
ATOM 716 N N . SER A 1 91 ? 14.285 2.774 -20.201 1.00 97.94 91 SER A N 1
ATOM 717 C CA . SER A 1 91 ? 15.500 2.968 -20.990 1.00 97.94 91 SER A CA 1
ATOM 718 C C . SER A 1 91 ? 16.207 1.624 -21.247 1.00 97.94 91 SER A C 1
ATOM 720 O O . SER A 1 91 ? 16.080 0.695 -20.440 1.00 97.94 91 SER A O 1
ATOM 722 N N . PRO A 1 92 ? 17.035 1.506 -22.303 1.00 97.50 92 PRO A N 1
ATOM 723 C CA . PRO A 1 92 ? 17.817 0.291 -22.554 1.00 97.50 92 PRO A CA 1
ATOM 724 C C . PRO A 1 92 ? 18.745 -0.110 -21.395 1.00 97.50 92 PRO A C 1
ATOM 726 O O . PRO A 1 92 ? 19.054 -1.289 -21.220 1.00 97.50 92 PRO A O 1
ATOM 729 N N . ALA A 1 93 ? 19.206 0.858 -20.596 1.00 97.69 93 ALA A N 1
ATOM 730 C CA . ALA A 1 93 ? 19.990 0.590 -19.393 1.00 97.69 93 ALA A CA 1
ATOM 731 C C . ALA A 1 93 ? 19.122 -0.049 -18.297 1.00 97.69 93 ALA A C 1
ATOM 733 O O . ALA A 1 93 ? 19.463 -1.119 -17.799 1.00 97.69 93 ALA A O 1
ATOM 734 N N . MET A 1 94 ? 17.960 0.542 -17.994 1.00 97.25 94 MET A N 1
ATOM 735 C CA . MET A 1 94 ? 17.027 0.016 -16.988 1.00 97.25 94 MET A CA 1
ATOM 736 C C . MET A 1 94 ? 16.483 -1.363 -17.362 1.00 97.25 94 MET A C 1
ATOM 738 O O . MET A 1 94 ? 16.355 -2.226 -16.500 1.00 97.25 94 MET A O 1
ATOM 742 N N . ALA A 1 95 ? 16.196 -1.595 -18.645 1.00 96.81 95 ALA A N 1
ATOM 743 C CA . ALA A 1 95 ? 15.705 -2.884 -19.127 1.00 96.81 95 ALA A CA 1
ATOM 744 C C . ALA A 1 95 ? 16.712 -4.031 -18.901 1.00 96.81 95 ALA A C 1
ATOM 746 O O . ALA A 1 95 ? 16.311 -5.187 -18.763 1.00 96.81 95 ALA A O 1
ATOM 747 N N . ARG A 1 96 ? 18.016 -3.724 -18.842 1.00 97.38 96 ARG A N 1
ATOM 748 C CA . ARG A 1 96 ? 19.089 -4.699 -18.576 1.00 97.38 96 ARG A CA 1
ATOM 749 C C . ARG A 1 96 ? 19.488 -4.785 -17.102 1.00 97.38 96 ARG A C 1
ATOM 751 O O . ARG A 1 96 ? 20.172 -5.735 -16.729 1.00 97.38 96 ARG A O 1
ATOM 758 N N . ASP A 1 97 ? 19.046 -3.845 -16.272 1.00 98.12 97 ASP A N 1
ATOM 759 C CA . ASP A 1 97 ? 19.356 -3.804 -14.845 1.00 98.12 97 ASP A CA 1
ATOM 760 C C . ASP A 1 97 ? 18.726 -5.000 -14.102 1.00 98.12 97 ASP A C 1
ATOM 762 O O . ASP A 1 97 ? 17.514 -5.241 -14.144 1.00 98.12 97 ASP A O 1
ATOM 766 N N . SER A 1 98 ? 19.563 -5.781 -13.415 1.00 97.88 98 SER A N 1
ATOM 767 C CA . SER A 1 98 ? 19.141 -7.004 -12.726 1.00 97.88 98 SER A CA 1
ATOM 768 C C . SER A 1 98 ? 18.318 -6.735 -11.462 1.00 97.88 98 SER A C 1
ATOM 770 O O . SER A 1 98 ? 17.458 -7.549 -11.118 1.00 97.88 98 SER A O 1
ATOM 772 N N . ILE A 1 99 ? 18.527 -5.597 -10.796 1.00 96.69 99 ILE A N 1
ATOM 773 C CA . ILE A 1 99 ? 17.777 -5.176 -9.608 1.00 96.69 99 ILE A CA 1
ATOM 774 C C . ILE A 1 99 ? 16.369 -4.761 -10.027 1.00 96.69 99 ILE A C 1
ATOM 776 O O . ILE A 1 99 ? 15.394 -5.222 -9.429 1.00 96.69 99 ILE A O 1
ATOM 780 N N . VAL A 1 100 ? 16.247 -3.952 -11.086 1.00 95.75 100 VAL A N 1
ATOM 781 C CA . VAL A 1 100 ? 14.945 -3.548 -11.639 1.00 95.75 100 VAL A CA 1
ATOM 782 C C . VAL A 1 100 ? 14.154 -4.786 -12.049 1.00 95.75 100 VAL A C 1
ATOM 784 O O . VAL A 1 100 ? 13.042 -4.986 -11.566 1.00 95.75 100 VAL A O 1
ATOM 787 N N . ARG A 1 101 ? 14.744 -5.674 -12.857 1.00 97.50 101 ARG A N 1
ATOM 788 C CA . ARG A 1 101 ? 14.081 -6.910 -13.305 1.00 97.50 101 ARG A CA 1
ATOM 789 C C . ARG A 1 101 ? 13.626 -7.789 -12.142 1.00 97.50 101 ARG A C 1
ATOM 791 O O . ARG A 1 101 ? 12.489 -8.253 -12.150 1.00 97.50 101 ARG A O 1
ATOM 798 N N . ARG A 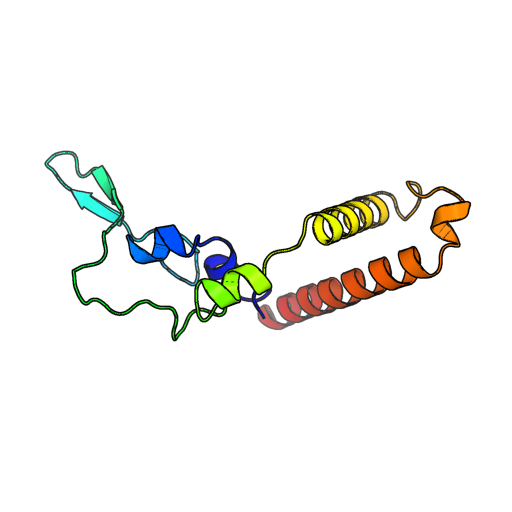1 102 ? 14.481 -7.993 -11.133 1.00 97.81 102 ARG A N 1
ATOM 799 C CA . ARG A 1 102 ? 14.148 -8.792 -9.943 1.00 97.81 102 ARG A CA 1
ATOM 800 C C . ARG A 1 102 ? 12.973 -8.193 -9.172 1.00 97.81 102 ARG A C 1
ATOM 802 O O . ARG A 1 102 ? 12.054 -8.923 -8.815 1.00 97.81 102 ARG A O 1
ATOM 809 N N . ASN A 1 103 ? 12.986 -6.882 -8.941 1.00 97.06 103 ASN A N 1
ATOM 810 C CA . ASN A 1 103 ? 11.924 -6.202 -8.203 1.00 97.06 103 ASN A CA 1
ATOM 811 C C . ASN A 1 103 ? 10.593 -6.231 -8.963 1.00 97.06 103 ASN A C 1
ATOM 813 O O . ASN A 1 103 ? 9.558 -6.530 -8.371 1.00 97.06 103 ASN A O 1
ATOM 817 N N . LEU A 1 104 ? 10.620 -5.962 -10.272 1.00 97.50 104 LEU A N 1
ATOM 818 C CA . LEU A 1 104 ? 9.428 -6.015 -11.117 1.00 97.50 104 LEU A CA 1
ATOM 819 C C . LEU A 1 104 ? 8.837 -7.429 -11.159 1.00 97.50 104 LEU A C 1
ATOM 821 O O . LEU A 1 104 ? 7.632 -7.577 -10.987 1.00 97.50 104 LEU A O 1
ATOM 825 N N . ALA A 1 105 ? 9.674 -8.461 -11.306 1.00 97.12 105 ALA A N 1
ATOM 826 C CA . ALA A 1 105 ? 9.232 -9.855 -11.297 1.00 97.12 105 ALA A CA 1
ATOM 827 C C . ALA A 1 105 ? 8.625 -10.274 -9.947 1.00 97.12 105 ALA A C 1
ATOM 829 O O . ALA A 1 105 ? 7.617 -10.976 -9.916 1.00 97.12 105 ALA A O 1
ATOM 830 N N . ALA A 1 106 ? 9.202 -9.824 -8.828 1.00 96.38 106 ALA A N 1
ATOM 831 C CA . ALA A 1 106 ? 8.666 -10.116 -7.500 1.00 96.38 106 ALA A CA 1
ATOM 832 C C . ALA A 1 106 ? 7.268 -9.510 -7.296 1.00 96.38 106 ALA A C 1
ATOM 834 O O . ALA A 1 106 ? 6.382 -10.178 -6.764 1.00 96.38 106 ALA A O 1
ATOM 835 N N . ILE A 1 107 ? 7.057 -8.267 -7.744 1.00 95.19 107 ILE A N 1
ATOM 836 C CA . ILE A 1 107 ? 5.738 -7.620 -7.700 1.00 95.19 107 ILE A CA 1
ATOM 837 C C . ILE A 1 107 ? 4.756 -8.369 -8.603 1.00 95.19 107 ILE A C 1
ATOM 839 O O . ILE A 1 107 ? 3.645 -8.677 -8.171 1.00 95.19 107 ILE A O 1
ATOM 843 N N . ASP A 1 108 ? 5.176 -8.710 -9.821 1.00 96.19 108 ASP A N 1
ATOM 844 C CA . ASP A 1 108 ? 4.325 -9.401 -10.786 1.00 96.19 108 ASP A CA 1
ATOM 845 C C . ASP A 1 108 ? 3.847 -10.762 -10.261 1.00 96.19 108 ASP A C 1
ATOM 847 O O . ASP A 1 108 ? 2.657 -11.059 -10.310 1.00 96.19 108 ASP A O 1
ATOM 851 N N . ALA A 1 109 ? 4.734 -11.541 -9.635 1.00 95.06 109 ALA A N 1
ATOM 852 C CA . ALA A 1 109 ? 4.381 -12.824 -9.027 1.00 95.06 109 ALA A CA 1
ATOM 853 C C . ALA A 1 109 ? 3.323 -12.693 -7.913 1.00 95.06 109 ALA A C 1
ATOM 855 O O . ALA A 1 109 ? 2.439 -13.544 -7.785 1.00 95.06 109 ALA A O 1
ATOM 856 N N . VAL A 1 110 ? 3.389 -11.630 -7.103 1.00 91.81 110 VAL A N 1
ATOM 857 C CA . VAL A 1 110 ? 2.385 -11.353 -6.061 1.00 91.81 110 VAL A CA 1
ATOM 858 C C . VAL A 1 110 ? 1.038 -10.996 -6.688 1.00 91.81 110 VAL A C 1
ATOM 860 O O . VAL A 1 110 ? 0.005 -11.499 -6.243 1.00 91.81 110 VAL A O 1
ATOM 863 N N . VAL A 1 111 ? 1.045 -10.168 -7.732 1.00 91.62 111 VAL A N 1
ATOM 864 C CA . VAL A 1 111 ? -0.175 -9.744 -8.426 1.00 91.62 111 VAL A CA 1
ATOM 865 C C . VAL A 1 111 ? -0.831 -10.915 -9.152 1.00 91.62 111 VAL A C 1
ATOM 867 O O . VAL A 1 111 ? -2.024 -11.136 -8.969 1.00 91.62 111 VAL A O 1
ATOM 870 N N . GLN A 1 112 ? -0.067 -11.723 -9.889 1.00 91.75 112 GLN A N 1
ATOM 871 C CA . GLN A 1 112 ? -0.589 -12.910 -10.571 1.00 91.75 112 GLN A CA 1
ATOM 872 C C . GLN A 1 112 ? -1.217 -13.908 -9.592 1.00 91.75 112 GLN A C 1
ATOM 874 O O . GLN A 1 112 ? -2.287 -14.456 -9.863 1.00 91.75 112 GLN A O 1
ATOM 879 N N . ARG A 1 113 ? -0.588 -14.126 -8.427 1.00 89.56 113 ARG A N 1
ATOM 880 C CA . ARG A 1 113 ? -1.149 -14.982 -7.373 1.00 89.56 113 ARG A CA 1
ATOM 881 C C . ARG A 1 113 ? -2.498 -14.456 -6.885 1.00 89.56 113 ARG A C 1
ATOM 883 O O . ARG A 1 113 ? -3.417 -15.246 -6.694 1.00 89.56 113 ARG A O 1
ATOM 890 N N . HIS A 1 114 ? -2.613 -13.143 -6.698 1.00 86.88 114 HIS A N 1
ATOM 891 C CA . HIS A 1 114 ? -3.864 -12.519 -6.284 1.00 86.88 114 HIS A CA 1
ATOM 892 C C . H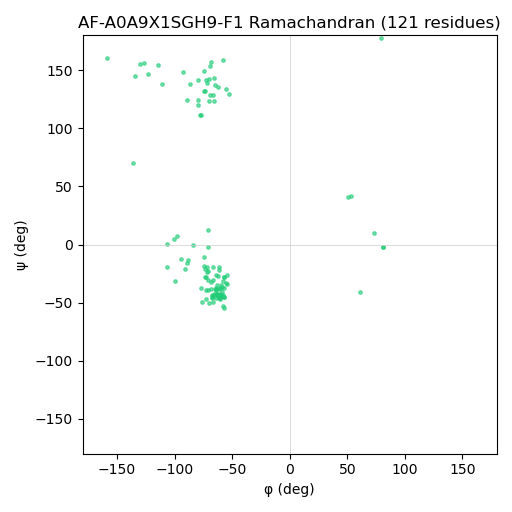IS A 1 114 ? -4.946 -12.631 -7.371 1.00 86.88 114 HIS A C 1
ATOM 894 O O . HIS A 1 114 ? -6.034 -13.127 -7.091 1.00 86.88 114 HIS A O 1
ATOM 900 N N . GLU A 1 115 ? -4.625 -12.279 -8.618 1.00 87.69 115 GLU A N 1
ATOM 901 C CA . GLU A 1 115 ? -5.544 -12.389 -9.761 1.00 87.69 115 GLU A CA 1
ATOM 902 C C . GLU A 1 115 ? -6.028 -13.834 -9.981 1.00 87.69 115 GLU A C 1
ATOM 904 O O . GLU A 1 115 ? -7.189 -14.049 -10.320 1.00 87.69 115 GLU A O 1
ATOM 909 N N . SER A 1 116 ? -5.165 -14.832 -9.760 1.00 86.44 116 SER A N 1
ATOM 910 C CA . SER A 1 116 ? -5.537 -16.252 -9.869 1.00 86.44 116 SER A CA 1
ATOM 911 C C . SER A 1 116 ? -6.457 -16.695 -8.729 1.00 86.44 116 SER A C 1
ATOM 913 O O . SER A 1 116 ? -7.409 -17.432 -8.962 1.00 86.44 116 SER A O 1
ATOM 915 N N . SER A 1 117 ? -6.204 -16.221 -7.501 1.00 81.50 117 SER A N 1
ATOM 916 C CA . SER A 1 117 ? -7.052 -16.535 -6.343 1.00 81.50 117 SER A CA 1
ATOM 917 C C . SER A 1 117 ? -8.457 -15.944 -6.445 1.00 81.50 117 SER A C 1
ATOM 919 O O . SER A 1 117 ? -9.398 -16.544 -5.941 1.00 81.50 117 SER A O 1
ATOM 921 N N . GLU A 1 118 ? -8.606 -14.794 -7.107 1.00 78.50 118 GLU A N 1
ATOM 922 C CA . GLU A 1 118 ? -9.915 -14.178 -7.329 1.00 78.50 118 GLU A CA 1
ATOM 923 C C . GLU A 1 118 ? -10.725 -14.941 -8.381 1.00 78.50 118 GLU A C 1
ATOM 925 O O . GLU A 1 118 ? -11.913 -15.148 -8.178 1.00 78.50 118 GLU A O 1
ATOM 930 N N . ARG A 1 119 ? -10.105 -15.439 -9.462 1.00 76.81 119 ARG A N 1
ATOM 931 C CA . ARG A 1 119 ? -10.825 -16.230 -10.482 1.00 76.81 119 ARG A CA 1
ATOM 932 C C . ARG A 1 119 ? -11.427 -17.511 -9.907 1.00 76.81 119 ARG A C 1
ATOM 934 O O . ARG A 1 119 ? -12.602 -17.765 -10.128 1.00 76.81 119 ARG A O 1
ATOM 941 N N . GLY A 1 120 ? -10.667 -18.245 -9.095 1.00 70.88 120 GLY A N 1
ATOM 942 C CA . GLY A 1 120 ? -11.152 -19.473 -8.456 1.00 70.88 120 GLY A CA 1
ATOM 943 C C . GLY A 1 120 ? -12.197 -19.270 -7.349 1.00 70.88 120 GLY A C 1
ATOM 944 O O . GLY A 1 120 ? -12.640 -20.252 -6.771 1.00 70.88 120 GLY A O 1
ATOM 945 N N . ARG A 1 121 ? -12.570 -18.028 -6.999 1.00 61.62 121 ARG A N 1
ATOM 946 C CA . ARG A 1 121 ? -13.681 -17.740 -6.068 1.00 61.62 121 ARG A CA 1
ATOM 947 C C . ARG A 1 121 ? -15.039 -17.608 -6.763 1.00 61.62 121 ARG A C 1
ATOM 949 O O . ARG A 1 121 ? -16.051 -17.619 -6.070 1.00 61.62 121 ARG A O 1
ATOM 956 N N . TYR A 1 122 ? -15.053 -17.428 -8.084 1.00 58.25 122 TYR A N 1
ATOM 957 C CA . TYR A 1 122 ? -16.273 -17.267 -8.888 1.00 58.25 122 TYR A CA 1
ATOM 958 C C . TYR A 1 122 ? -16.609 -18.508 -9.731 1.00 58.25 122 TYR A C 1
ATOM 960 O O . TYR A 1 122 ? -17.595 -18.485 -10.466 1.00 58.25 122 TYR A O 1
ATOM 968 N N . GLU A 1 123 ? -15.792 -19.557 -9.631 1.00 52.75 123 GLU A N 1
ATOM 969 C CA . GLU A 1 123 ? -16.036 -20.900 -10.175 1.00 52.75 123 GLU A CA 1
ATOM 970 C C . GLU A 1 123 ? -16.591 -21.811 -9.073 1.00 52.75 123 GLU A C 1
ATOM 972 O O . GLU A 1 123 ? -17.529 -22.582 -9.376 1.00 52.75 123 GLU A O 1
#

Radius of gyration: 19.79 Å; Cα contacts (8 Å, |Δi|>4): 113; chains: 1; bounding box: 55×36×51 Å

Secondary structure (DSSP, 8-state):
-GGG-HHHHH--TTGGGTB-B-TTT-PBPEEEETTTTEEEE-BPPTTPPPGGGTSTT-SHHHHHHHSPPHHHHHHHHHHHHHHHHTTTTS-HHHHH-HHHHHHHHHHHHHHHHHHHHHHTT--

Solvent-accessible surface area (backbone atoms only — not comparable to full-atom valu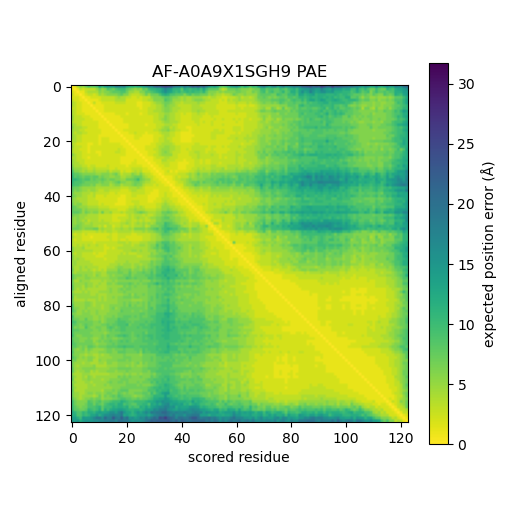es): 7293 Å² total; per-residue (Å²): 113,59,87,82,34,63,9,50,63,68,47,53,60,76,58,51,70,48,32,41,63,41,56,76,75,32,41,68,40,62,44,69,48,74,96,84,48,46,79,39,74,36,65,56,58,92,89,61,80,71,65,34,90,78,38,86,51,54,41,64,74,50,36,62,73,71,51,73,50,75,68,52,48,52,54,51,51,50,42,52,49,28,64,77,48,75,46,68,78,52,51,79,67,55,72,68,33,66,68,56,51,51,54,44,50,55,52,48,55,55,50,52,52,51,58,52,57,55,56,69,72,79,110